Protein AF-A0AAD9XF67-F1 (afdb_monomer_lite)

Radius of gyration: 20.15 Å; chains: 1; bounding box: 40×32×67 Å

InterPro domains:
  IPR001580 Calreticulin/calnexin [PTHR11073] (5-72)
  IPR013320 Concanavalin A-like lectin/glucanase domain superfamily [SSF49899] (14-73)

Secondary structure (DSSP, 8-state):
-HHHHHHHHHHHHT-----------TTGGGTEEEP-TTTTTT-B--EEEE--SS-SSTT--EEEE-STT-B--EEE--TTEEEE--SSSSPEEEE-

pLDDT: mean 80.18, std 11.97, range [48.81, 93.12]

Structure (mmCIF, N/CA/C/O backbone):
data_AF-A0AAD9XF67-F1
#
_entry.id   AF-A0AAD9XF67-F1
#
loop_
_atom_site.group_PDB
_atom_site.id
_atom_site.type_symbol
_atom_site.label_atom_id
_atom_site.label_alt_id
_atom_site.label_comp_id
_atom_site.label_asym_id
_atom_site.label_entity_id
_atom_site.label_seq_id
_atom_site.pdbx_PDB_ins_code
_atom_site.Cartn_x
_atom_site.Cartn_y
_atom_site.Cartn_z
_atom_site.occupancy
_atom_site.B_iso_or_equiv
_atom_site.auth_seq_id
_atom_site.auth_comp_id
_atom_site.auth_asym_id
_atom_site.auth_atom_id
_atom_site.pdbx_PDB_model_num
ATOM 1 N N . MET A 1 1 ? -5.363 14.464 44.275 1.00 75.88 1 MET A N 1
ATOM 2 C CA . MET A 1 1 ? -6.668 14.016 43.746 1.00 75.88 1 MET A CA 1
ATOM 3 C C . MET A 1 1 ? -6.924 14.561 42.338 1.00 75.88 1 MET A C 1
ATOM 5 O O . MET A 1 1 ? -6.935 13.758 41.421 1.00 75.88 1 MET A O 1
ATOM 9 N N . LEU A 1 2 ? -6.980 15.885 42.110 1.00 82.88 2 LEU A N 1
ATOM 10 C CA . LEU A 1 2 ? -7.209 16.470 40.768 1.00 82.88 2 LEU A CA 1
ATOM 11 C C . LEU A 1 2 ? -6.177 16.054 39.696 1.00 82.88 2 LEU A C 1
ATOM 13 O O . LEU A 1 2 ? -6.549 15.720 38.5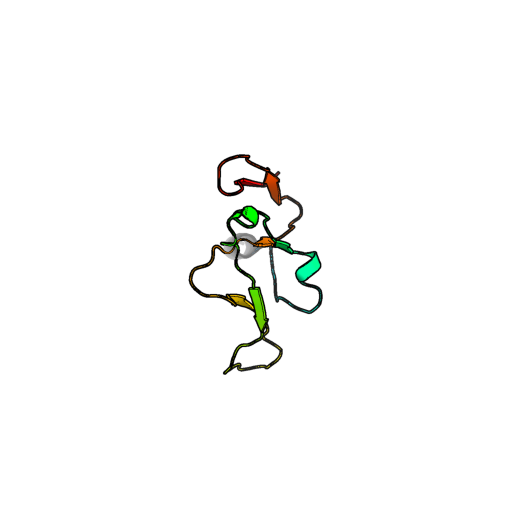80 1.00 82.88 2 LEU A O 1
ATOM 17 N N . ARG A 1 3 ? -4.884 15.997 40.041 1.00 80.25 3 ARG A N 1
ATOM 18 C CA . ARG A 1 3 ? -3.829 15.531 39.117 1.00 80.25 3 ARG A CA 1
ATOM 19 C C . ARG A 1 3 ? -4.019 14.088 38.637 1.00 80.25 3 ARG A C 1
ATOM 21 O O . ARG A 1 3 ? -3.719 13.797 37.490 1.00 80.25 3 ARG A O 1
ATOM 28 N N . LEU A 1 4 ? -4.509 13.202 39.506 1.00 83.69 4 LEU A N 1
ATOM 29 C CA . LEU A 1 4 ? -4.742 11.799 39.158 1.00 83.69 4 LEU A CA 1
ATOM 30 C C . LEU A 1 4 ? -5.923 11.678 38.187 1.00 83.69 4 LEU A C 1
ATOM 32 O O . LEU A 1 4 ? -5.832 10.956 37.206 1.00 83.69 4 LEU A O 1
ATOM 36 N N . LEU A 1 5 ? -6.984 12.456 38.426 1.00 83.81 5 LEU A N 1
ATOM 37 C CA . LEU A 1 5 ? -8.147 12.539 37.541 1.00 83.81 5 LEU A CA 1
ATOM 38 C C . LEU A 1 5 ? -7.748 13.013 36.136 1.00 83.81 5 LEU A C 1
ATOM 40 O O . LEU A 1 5 ? -8.142 12.411 35.147 1.00 83.81 5 LEU A O 1
ATOM 44 N N . VAL A 1 6 ? -6.918 14.057 36.056 1.00 86.75 6 VAL A N 1
ATOM 45 C CA . VAL A 1 6 ? -6.431 14.590 34.777 1.00 86.75 6 VAL A CA 1
ATOM 46 C C . VAL A 1 6 ? -5.629 13.536 34.005 1.00 86.75 6 VAL A C 1
ATOM 48 O O . VAL A 1 6 ? -5.856 13.368 32.815 1.00 86.75 6 VAL A O 1
ATOM 51 N N . LEU A 1 7 ? -4.745 12.781 34.668 1.00 85.06 7 LEU A N 1
ATOM 52 C CA . LEU A 1 7 ? -3.970 11.716 34.015 1.00 85.06 7 LEU A CA 1
ATOM 53 C C . LEU A 1 7 ? -4.852 10.582 33.472 1.00 85.06 7 LEU A C 1
ATOM 55 O O . LEU A 1 7 ? -4.589 10.095 32.379 1.00 85.06 7 LEU A O 1
ATOM 59 N N . VAL A 1 8 ? -5.908 10.196 34.194 1.00 85.44 8 VAL A N 1
ATOM 60 C CA . VAL A 1 8 ? -6.855 9.162 33.738 1.00 85.44 8 VAL A CA 1
ATOM 61 C C . VAL A 1 8 ? -7.620 9.617 32.491 1.00 85.44 8 VAL A C 1
ATOM 63 O O . VAL A 1 8 ? -7.745 8.844 31.547 1.00 85.44 8 VAL A O 1
ATOM 66 N N . LEU A 1 9 ? -8.040 10.885 32.430 1.00 84.31 9 LEU A N 1
ATOM 67 C CA . LEU A 1 9 ? -8.732 11.445 31.260 1.00 84.31 9 LEU A CA 1
ATOM 68 C C . LEU A 1 9 ? -7.855 11.470 29.997 1.00 84.31 9 LEU A C 1
ATOM 70 O O . LEU A 1 9 ? -8.359 11.292 28.892 1.00 84.31 9 LEU A O 1
ATOM 74 N N . PHE A 1 10 ? -6.541 11.668 30.139 1.00 79.44 10 PHE A N 1
ATOM 75 C CA . PHE A 1 10 ? -5.619 11.642 28.997 1.00 79.44 10 PHE A CA 1
ATOM 76 C C . PHE A 1 10 ? -5.349 10.230 28.460 1.00 79.44 10 PHE A C 1
ATOM 78 O O . PHE A 1 10 ? -5.052 10.090 27.275 1.00 79.44 10 PHE A O 1
ATOM 85 N N . LEU A 1 11 ? -5.466 9.188 29.292 1.00 79.88 11 LEU A N 1
ATOM 86 C CA . LEU A 1 11 ? -5.245 7.804 28.859 1.00 79.88 11 LEU A CA 1
ATOM 87 C C . LEU A 1 11 ? -6.335 7.325 27.893 1.00 79.88 11 LEU A C 1
ATOM 89 O O . LEU A 1 11 ? -6.016 6.659 26.910 1.00 79.88 11 LEU A O 1
ATOM 93 N N . GLU A 1 12 ? -7.592 7.713 28.104 1.00 76.44 12 GLU A N 1
ATOM 94 C CA . GLU A 1 12 ? -8.692 7.326 27.208 1.00 76.44 12 GLU A CA 1
ATOM 95 C C . GLU A 1 12 ? -8.546 7.924 25.802 1.00 76.44 12 GLU A C 1
ATOM 97 O O . GLU A 1 12 ? -8.820 7.253 24.811 1.00 76.44 12 GLU A O 1
ATOM 102 N N . ILE A 1 13 ? -8.027 9.153 25.696 1.00 79.06 13 ILE A N 1
ATOM 103 C CA . ILE A 1 13 ? -7.811 9.842 24.409 1.00 79.06 13 ILE A CA 1
ATOM 104 C C . ILE A 1 13 ? -6.667 9.193 23.606 1.00 79.06 13 ILE A C 1
ATOM 106 O O . ILE A 1 13 ? -6.569 9.377 22.395 1.00 79.06 13 ILE A O 1
ATOM 110 N N . SER A 1 14 ? -5.801 8.417 24.263 1.00 79.88 14 SER A N 1
ATOM 111 C CA . SER A 1 14 ? -4.672 7.737 23.619 1.00 79.88 14 SER A CA 1
ATOM 112 C C . SER A 1 14 ? -5.007 6.356 23.040 1.00 79.88 14 SER A C 1
ATOM 114 O O . SER A 1 14 ? -4.141 5.732 22.426 1.00 79.88 14 SER A O 1
ATOM 116 N N . VAL A 1 15 ? -6.243 5.870 23.207 1.00 83.75 15 VAL A N 1
ATOM 117 C CA . VAL A 1 15 ? -6.668 4.580 22.648 1.00 83.75 15 VAL A CA 1
ATOM 118 C C . VAL A 1 15 ? -6.991 4.743 21.164 1.00 83.75 15 VAL A C 1
ATOM 120 O O . VAL A 1 15 ? -7.822 5.561 20.780 1.00 83.75 15 VAL A O 1
ATOM 123 N N . SER A 1 16 ? -6.352 3.929 20.325 1.00 84.44 16 SER A N 1
ATOM 124 C CA . SER A 1 16 ? -6.633 3.847 18.892 1.00 84.44 16 SER A CA 1
ATOM 125 C C . SER A 1 16 ? -6.903 2.400 18.511 1.00 84.44 16 SER A C 1
ATOM 127 O O . SER A 1 16 ? -6.121 1.510 18.840 1.00 84.44 16 SER A O 1
ATOM 129 N N . GLU A 1 17 ? -7.990 2.173 17.783 1.00 86.62 17 GLU A N 1
ATOM 130 C CA . GLU A 1 17 ? -8.303 0.877 17.187 1.00 86.62 17 GLU A CA 1
ATOM 131 C C . GLU A 1 17 ? -7.685 0.777 15.787 1.00 86.62 17 GLU A C 1
ATOM 133 O O . GLU A 1 17 ? -7.763 1.717 14.990 1.00 86.62 17 GLU A O 1
ATOM 138 N N . ILE A 1 18 ? -7.06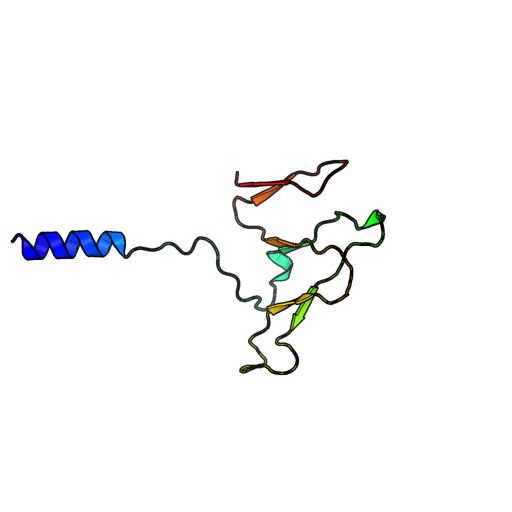9 -0.365 15.474 1.00 85.62 18 ILE A N 1
ATOM 139 C CA . ILE A 1 18 ? -6.594 -0.669 14.122 1.00 85.62 18 ILE A CA 1
ATOM 140 C C . ILE A 1 18 ? -7.770 -1.255 13.345 1.00 85.62 18 ILE A C 1
ATOM 142 O O . ILE A 1 18 ? -8.060 -2.444 13.430 1.00 85.62 18 ILE A O 1
ATOM 146 N N . ILE A 1 19 ? -8.453 -0.401 12.586 1.00 83.62 19 ILE A N 1
ATOM 147 C CA . ILE A 1 19 ? -9.617 -0.801 11.782 1.00 83.62 19 ILE A CA 1
ATOM 148 C C . ILE A 1 19 ? -9.235 -1.523 10.483 1.00 83.62 19 ILE A C 1
ATOM 150 O O . ILE A 1 19 ? -10.073 -2.190 9.889 1.00 83.62 19 ILE A O 1
ATOM 154 N N . PHE A 1 20 ? -7.993 -1.365 10.018 1.00 84.00 20 PHE A N 1
ATOM 155 C CA . PHE A 1 20 ? -7.450 -2.060 8.853 1.00 84.00 20 PHE A CA 1
ATOM 156 C C . PHE A 1 20 ? -5.923 -1.955 8.845 1.00 84.00 20 PHE A C 1
ATOM 158 O O . PHE A 1 20 ? -5.371 -0.866 8.999 1.00 84.00 20 PHE A O 1
ATOM 165 N N . GLU A 1 21 ? -5.252 -3.074 8.599 1.00 87.94 21 GLU A N 1
ATOM 166 C CA . GLU A 1 21 ? -3.811 -3.142 8.375 1.00 87.94 21 GLU A CA 1
ATOM 167 C C . GLU A 1 21 ? -3.542 -4.161 7.265 1.00 87.94 21 GLU A C 1
ATOM 169 O O . GLU A 1 21 ? -4.096 -5.261 7.267 1.00 87.94 21 GLU A O 1
ATOM 174 N N . GLU A 1 22 ? -2.697 -3.803 6.302 1.00 88.88 22 GLU A N 1
ATOM 175 C CA . GLU A 1 22 ? -2.261 -4.714 5.250 1.00 88.88 22 GLU A CA 1
ATOM 176 C C . GLU A 1 22 ? -0.761 -4.559 5.042 1.00 88.88 22 GLU A C 1
ATOM 178 O O . GLU A 1 22 ? -0.267 -3.477 4.729 1.00 88.88 22 GLU A O 1
ATOM 183 N N . ARG A 1 23 ? -0.057 -5.679 5.198 1.00 91.31 23 ARG A N 1
ATOM 184 C CA . ARG A 1 23 ? 1.393 -5.786 5.016 1.00 91.31 23 ARG A CA 1
ATOM 185 C C . ARG A 1 23 ? 1.774 -6.490 3.717 1.00 91.31 23 ARG A C 1
ATOM 187 O O . ARG A 1 23 ? 2.947 -6.619 3.417 1.00 91.31 23 ARG A O 1
ATOM 194 N N . PHE A 1 24 ? 0.777 -6.940 2.955 1.00 89.75 24 PHE A N 1
ATOM 195 C CA . PHE A 1 24 ? 0.923 -7.645 1.684 1.00 89.75 24 PHE A CA 1
ATOM 196 C C . PHE A 1 24 ? 1.721 -8.948 1.762 1.00 89.75 24 PHE A C 1
ATOM 198 O O . PHE A 1 24 ? 2.143 -9.466 0.741 1.00 89.75 24 PHE A O 1
ATOM 205 N N . GLU A 1 25 ? 1.814 -9.549 2.945 1.00 90.62 25 GLU A N 1
ATOM 206 C CA . GLU A 1 25 ? 2.394 -10.878 3.132 1.00 90.62 25 GLU A CA 1
ATOM 207 C C . GLU A 1 25 ? 1.749 -11.932 2.212 1.00 90.62 25 GLU A C 1
ATOM 209 O O . GLU A 1 25 ? 0.659 -11.744 1.642 1.00 90.62 25 GLU A O 1
ATOM 214 N N . ASP A 1 26 ? 2.396 -13.090 2.109 1.00 87.94 26 ASP A N 1
ATOM 215 C CA . ASP A 1 26 ? 1.905 -14.200 1.299 1.00 87.94 26 ASP A CA 1
ATOM 216 C C . ASP A 1 26 ? 0.419 -14.513 1.566 1.00 87.94 26 ASP A C 1
ATOM 218 O O . ASP A 1 26 ? -0.090 -14.491 2.689 1.00 87.94 26 ASP A O 1
ATOM 222 N N . GLY A 1 27 ? -0.322 -14.762 0.484 1.00 87.00 27 GLY A N 1
ATOM 223 C CA . GLY A 1 27 ? -1.769 -14.982 0.543 1.00 87.00 27 GLY A CA 1
ATOM 224 C C . GLY A 1 27 ? -2.633 -13.713 0.524 1.00 87.00 27 GLY A C 1
ATOM 225 O O . GLY A 1 27 ? -3.862 -13.835 0.578 1.00 87.00 27 GLY A O 1
ATOM 226 N N . TRP A 1 28 ? -2.050 -12.515 0.359 1.00 87.44 28 TRP A N 1
ATOM 227 C CA . TRP A 1 28 ? -2.795 -11.248 0.232 1.00 87.44 28 TRP A CA 1
ATOM 228 C C . TRP A 1 28 ? -3.909 -11.284 -0.824 1.00 87.44 28 TRP A C 1
ATOM 230 O O . TRP A 1 28 ? -4.976 -10.714 -0.619 1.00 87.44 28 TRP A O 1
ATOM 240 N N . HIS A 1 29 ? -3.738 -12.032 -1.918 1.00 86.06 29 HIS A N 1
ATOM 241 C CA . HIS A 1 29 ? -4.757 -12.187 -2.964 1.00 86.06 29 HIS A CA 1
ATOM 242 C C . HIS A 1 29 ? -6.127 -12.654 -2.446 1.00 86.06 29 HIS A C 1
ATOM 244 O O . HIS A 1 29 ? -7.148 -12.336 -3.050 1.00 86.06 29 HIS A O 1
ATOM 250 N N . SER A 1 30 ? -6.180 -13.399 -1.340 1.00 87.69 30 SER A N 1
ATOM 251 C CA . SER A 1 30 ? -7.449 -13.842 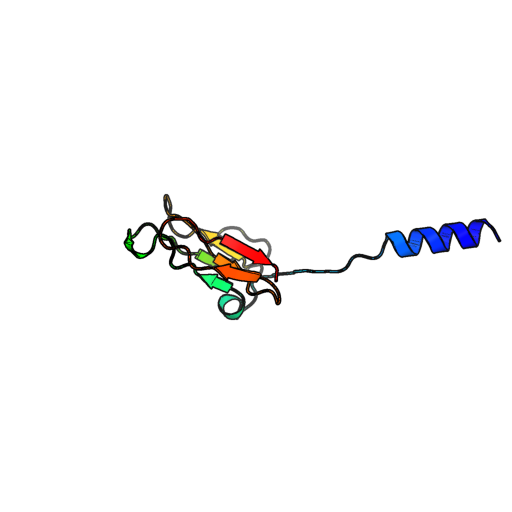-0.746 1.00 87.69 30 SER A CA 1
ATOM 252 C C . SER A 1 30 ? -8.262 -12.676 -0.163 1.00 87.69 30 SER A C 1
ATOM 254 O O . SER A 1 30 ? -9.494 -12.659 -0.292 1.00 87.69 30 SER A O 1
ATOM 256 N N . ARG A 1 31 ? -7.558 -11.681 0.397 1.00 87.44 31 ARG A N 1
ATOM 257 C CA . ARG A 1 31 ? -8.093 -10.477 1.046 1.00 87.44 31 ARG A CA 1
ATOM 258 C C . ARG A 1 31 ? -8.465 -9.382 0.054 1.00 87.44 31 ARG A C 1
ATOM 260 O O . ARG A 1 31 ? -9.172 -8.462 0.431 1.00 87.44 31 ARG A O 1
ATOM 267 N N . TRP A 1 32 ? -8.045 -9.474 -1.207 1.00 85.94 32 TRP A N 1
ATOM 268 C CA . TRP A 1 32 ? -8.294 -8.438 -2.211 1.00 85.94 32 TRP A CA 1
ATOM 269 C C . TRP A 1 32 ? -9.112 -8.966 -3.396 1.00 85.94 32 TRP A C 1
ATOM 271 O O . TRP A 1 32 ? -8.855 -10.039 -3.934 1.00 85.94 32 TRP A O 1
ATOM 281 N N . VAL A 1 33 ? -10.109 -8.201 -3.838 1.00 85.69 33 VAL A N 1
ATOM 282 C CA . VAL A 1 33 ? -10.866 -8.437 -5.075 1.00 85.69 33 VAL A CA 1
ATOM 283 C C . VAL A 1 33 ? -10.315 -7.541 -6.169 1.00 85.69 33 VAL A C 1
ATOM 285 O O . VAL A 1 33 ? -10.258 -6.320 -6.017 1.00 85.69 33 VAL A O 1
ATOM 288 N N . LYS A 1 34 ? -9.966 -8.135 -7.310 1.00 82.44 34 LYS A N 1
ATOM 289 C CA . LYS A 1 34 ? -9.721 -7.382 -8.539 1.00 82.44 34 LYS A CA 1
ATOM 290 C C . LYS A 1 34 ? -11.055 -7.014 -9.181 1.00 82.44 34 LYS A C 1
ATOM 292 O O . LYS A 1 34 ? -11.871 -7.890 -9.450 1.00 82.44 34 LYS A O 1
ATOM 297 N N . SER A 1 35 ? -11.259 -5.731 -9.459 1.00 79.19 35 SER A N 1
ATOM 298 C CA . SER A 1 35 ? -12.464 -5.269 -10.141 1.00 79.19 35 SER A CA 1
ATOM 299 C C . SER A 1 35 ? -12.481 -5.696 -11.612 1.00 79.19 35 SER A C 1
ATOM 301 O O . SER A 1 35 ? -11.476 -5.591 -12.316 1.00 79.19 35 SER A O 1
ATOM 303 N N . ASP A 1 36 ? -13.654 -6.108 -12.097 1.00 78.81 36 ASP A N 1
ATOM 304 C CA . ASP A 1 36 ? -13.913 -6.356 -13.524 1.00 78.81 36 ASP A CA 1
ATOM 305 C C . ASP A 1 36 ? -14.139 -5.064 -14.330 1.00 78.81 36 ASP A C 1
ATOM 307 O O . ASP A 1 36 ? -14.321 -5.097 -15.551 1.00 78.81 36 ASP A O 1
ATOM 311 N N . TRP A 1 37 ? -14.149 -3.906 -13.668 1.00 75.12 37 TRP A N 1
ATOM 312 C CA . TRP A 1 37 ? -14.343 -2.624 -14.332 1.00 75.12 37 TRP A CA 1
ATOM 313 C C . TRP A 1 37 ? -13.236 -2.369 -15.367 1.00 75.12 37 TRP A C 1
ATOM 315 O O . TRP A 1 37 ? -12.056 -2.597 -15.110 1.00 75.12 37 TRP A O 1
ATOM 325 N N . LYS A 1 38 ? -13.625 -1.932 -16.573 1.00 80.69 38 LYS A N 1
ATOM 326 C CA . LYS A 1 38 ? -12.744 -1.730 -17.744 1.00 80.69 38 LYS A CA 1
ATOM 327 C C . LYS A 1 38 ? -12.030 -2.984 -18.276 1.00 80.69 38 LYS A C 1
ATOM 329 O O . LYS A 1 38 ? -11.215 -2.863 -19.196 1.00 80.69 38 LYS A O 1
ATOM 334 N N . ARG A 1 39 ? -12.371 -4.186 -17.788 1.00 81.00 39 ARG A N 1
ATOM 335 C CA . ARG A 1 39 ? -11.840 -5.458 -18.312 1.00 81.00 39 ARG A CA 1
ATOM 336 C C . ARG A 1 39 ? -12.261 -5.694 -19.762 1.00 81.00 39 ARG A C 1
ATOM 338 O O . ARG A 1 39 ? -11.413 -6.023 -20.583 1.00 81.00 39 ARG A O 1
ATOM 345 N N . ALA A 1 40 ? -13.534 -5.460 -20.085 1.00 82.44 40 ALA A N 1
ATOM 346 C CA . ALA A 1 40 ? -14.069 -5.637 -21.440 1.00 82.44 40 ALA A CA 1
ATOM 347 C C . ALA A 1 40 ? -13.433 -4.686 -22.475 1.00 82.44 40 ALA A C 1
ATOM 349 O O . ALA A 1 40 ? -13.263 -5.057 -23.628 1.00 82.44 40 ALA A O 1
ATOM 350 N N . GLU A 1 41 ? -13.021 -3.485 -22.055 1.00 86.88 41 GLU A N 1
ATOM 351 C CA . GLU A 1 41 ? -12.338 -2.500 -22.912 1.00 86.88 41 GLU A CA 1
ATOM 352 C C . GLU A 1 41 ? -10.827 -2.771 -23.056 1.00 86.88 41 GLU A C 1
ATOM 354 O O . GLU A 1 41 ? -10.118 -1.982 -23.679 1.00 86.88 41 GLU A O 1
ATOM 359 N N . GLY A 1 42 ? -10.292 -3.820 -22.416 1.00 83.81 42 GLY A N 1
ATOM 360 C CA . GLY A 1 42 ? -8.852 -4.105 -22.389 1.00 83.81 42 GLY A CA 1
ATOM 361 C C . GLY A 1 42 ? -8.018 -3.038 -21.664 1.00 83.81 42 GLY A C 1
ATOM 362 O O . GLY A 1 42 ? -6.794 -2.991 -21.804 1.00 83.81 42 GLY A O 1
ATOM 363 N N . LYS A 1 43 ? -8.662 -2.152 -20.895 1.00 86.38 43 LYS A N 1
ATOM 364 C CA . LYS A 1 43 ? -8.031 -1.020 -20.194 1.00 86.38 43 LYS A CA 1
ATOM 365 C C . LYS A 1 43 ? -7.777 -1.290 -18.712 1.00 86.38 43 LYS A C 1
ATOM 367 O O . LYS A 1 43 ? -7.183 -0.439 -18.054 1.00 86.38 43 LYS A O 1
ATOM 372 N N . ALA A 1 44 ? -8.195 -2.445 -18.197 1.00 85.62 44 ALA A N 1
ATOM 373 C CA . ALA A 1 44 ? -7.884 -2.876 -16.840 1.00 85.62 44 ALA A CA 1
ATOM 374 C C . ALA A 1 44 ? -6.396 -3.238 -16.706 1.00 85.62 44 ALA A C 1
ATOM 376 O O . ALA A 1 44 ? -5.861 -4.022 -17.491 1.00 85.62 44 ALA A O 1
ATOM 377 N N . GLY A 1 45 ? -5.736 -2.662 -15.707 1.00 86.06 45 GLY A N 1
ATOM 378 C CA . GLY A 1 45 ? -4.344 -2.940 -15.380 1.00 86.06 45 GLY A CA 1
ATOM 379 C C . GLY A 1 45 ? -4.185 -4.158 -14.474 1.00 86.06 45 GLY A C 1
ATOM 380 O O . GLY A 1 45 ? -5.147 -4.836 -14.087 1.00 86.06 45 GLY A O 1
ATOM 381 N N . SER A 1 46 ? -2.939 -4.442 -14.122 1.00 86.25 46 SER A N 1
ATOM 382 C CA . SER A 1 46 ? -2.580 -5.451 -13.133 1.00 86.25 46 SER A CA 1
ATOM 383 C C . SER A 1 46 ? -1.602 -4.879 -12.123 1.00 86.25 46 SER A C 1
ATOM 385 O O . SER A 1 46 ? -0.829 -3.965 -12.413 1.00 86.25 46 SER A O 1
ATOM 387 N N . PHE A 1 47 ? -1.642 -5.467 -10.940 1.00 88.50 47 PHE A N 1
ATOM 388 C CA . PHE A 1 47 ? -0.701 -5.203 -9.874 1.00 88.50 47 PHE A CA 1
ATOM 389 C C . PHE A 1 47 ? 0.329 -6.327 -9.787 1.00 88.50 47 PHE A C 1
ATOM 391 O O . PHE A 1 47 ? 0.023 -7.480 -10.097 1.00 88.50 47 PHE A O 1
ATOM 398 N N . LYS A 1 48 ? 1.538 -5.978 -9.360 1.00 91.38 48 LYS A N 1
ATOM 399 C CA . LYS A 1 48 ? 2.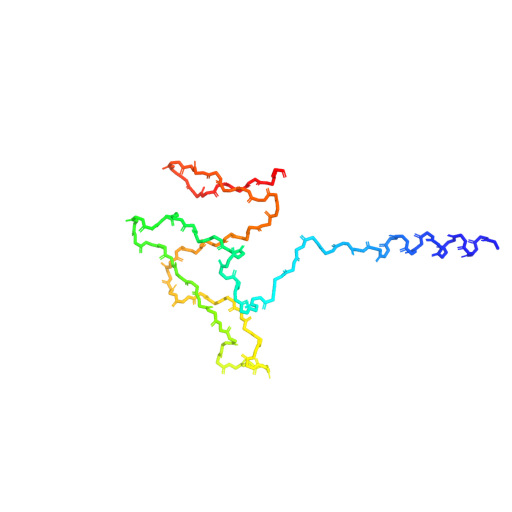635 -6.891 -9.058 1.00 91.38 48 LYS A CA 1
ATOM 400 C C . LYS A 1 48 ? 2.919 -6.838 -7.560 1.00 91.38 48 LYS A C 1
ATOM 402 O O . LYS A 1 48 ? 2.953 -5.754 -6.989 1.00 91.38 48 LYS A O 1
ATOM 407 N N . HIS A 1 49 ? 3.167 -8.000 -6.967 1.00 92.75 49 HIS A N 1
ATOM 408 C CA . HIS A 1 49 ? 3.646 -8.120 -5.597 1.00 92.75 49 HIS A CA 1
ATOM 409 C C . HIS A 1 49 ? 5.184 -8.077 -5.582 1.00 92.75 49 HIS A C 1
ATOM 411 O O . HIS A 1 49 ? 5.824 -8.965 -6.150 1.00 92.75 49 HIS A O 1
ATOM 417 N N . THR A 1 50 ? 5.792 -7.006 -5.063 1.00 93.12 50 THR A N 1
ATOM 418 C CA . THR A 1 50 ? 7.252 -6.802 -5.136 1.00 93.12 50 THR A CA 1
ATOM 419 C C . THR A 1 50 ? 7.742 -5.738 -4.153 1.00 93.12 50 THR A C 1
ATOM 421 O O . THR A 1 50 ? 7.017 -4.790 -3.872 1.00 93.12 50 THR A O 1
ATOM 424 N N . ALA A 1 51 ? 8.988 -5.865 -3.686 1.00 93.00 51 ALA A N 1
ATOM 425 C CA . ALA A 1 51 ? 9.689 -4.839 -2.906 1.00 93.00 51 ALA A CA 1
ATOM 426 C C . ALA A 1 51 ? 10.359 -3.755 -3.787 1.00 93.00 51 ALA A C 1
ATOM 428 O O . ALA A 1 51 ? 10.908 -2.773 -3.299 1.00 93.00 51 ALA A O 1
ATOM 429 N N . GLY A 1 52 ? 10.306 -3.906 -5.117 1.00 91.88 52 GLY A N 1
ATOM 430 C CA . GLY A 1 52 ? 10.951 -2.993 -6.061 1.00 91.88 52 GLY A CA 1
ATOM 431 C C . GLY A 1 52 ? 12.430 -3.313 -6.302 1.00 91.88 52 GLY A C 1
ATOM 432 O O . GLY A 1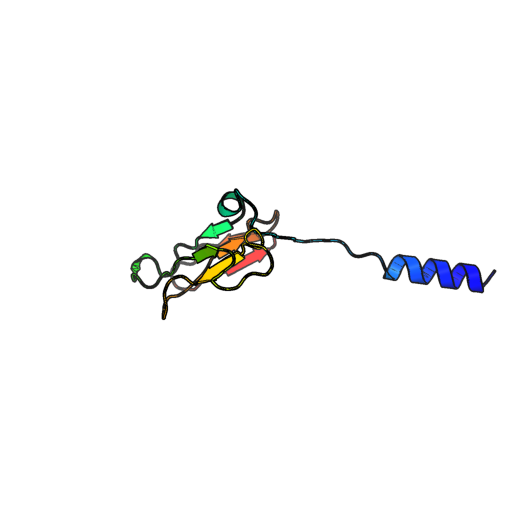 52 ? 12.931 -4.371 -5.934 1.00 91.88 52 GLY A O 1
ATOM 433 N N . LYS A 1 53 ? 13.126 -2.415 -7.013 1.00 92.69 53 LYS A N 1
ATOM 434 C CA . LYS A 1 53 ? 14.540 -2.608 -7.392 1.00 92.69 53 LYS A CA 1
ATOM 435 C C . LYS A 1 53 ? 15.514 -2.294 -6.249 1.00 92.69 53 LYS A C 1
ATOM 437 O O . LYS A 1 53 ? 16.605 -2.849 -6.218 1.00 92.69 53 LYS A O 1
ATOM 442 N N . TRP A 1 54 ? 15.127 -1.387 -5.359 1.00 91.50 54 TRP A N 1
ATOM 443 C CA . TRP A 1 54 ? 15.965 -0.875 -4.279 1.00 91.50 54 TRP A CA 1
ATOM 444 C C . TRP A 1 54 ? 15.143 -0.898 -2.991 1.00 91.50 54 TRP A C 1
ATOM 446 O O . TRP A 1 54 ? 14.501 0.095 -2.658 1.00 91.50 54 TRP A O 1
ATOM 456 N N . SER A 1 55 ? 15.100 -2.050 -2.324 1.00 89.62 55 SER A N 1
ATOM 457 C CA . SER A 1 55 ? 14.414 -2.205 -1.040 1.00 89.62 55 SER A CA 1
ATOM 458 C C . SER A 1 55 ? 15.416 -2.266 0.113 1.00 89.62 55 SER A C 1
ATOM 460 O O . SER A 1 55 ? 16.565 -2.668 -0.080 1.00 89.62 55 SER A O 1
ATOM 462 N N . GLY A 1 56 ? 14.989 -1.817 1.299 1.00 91.75 56 GLY A N 1
ATOM 463 C CA . GLY A 1 56 ? 15.757 -1.983 2.538 1.00 91.75 56 GLY A CA 1
ATOM 464 C C . GLY A 1 56 ? 15.761 -3.443 2.992 1.00 91.75 56 GLY A C 1
ATOM 465 O O . GLY A 1 56 ? 16.816 -3.967 3.341 1.00 91.75 56 GLY A O 1
ATOM 466 N N . ASP A 1 57 ? 14.605 -4.101 2.878 1.00 91.19 57 ASP A N 1
ATOM 467 C CA . ASP A 1 57 ? 14.424 -5.541 3.038 1.00 91.19 57 ASP A CA 1
ATOM 468 C C . ASP A 1 57 ? 13.766 -6.133 1.765 1.00 91.19 57 ASP A C 1
ATOM 470 O O . ASP A 1 57 ? 12.810 -5.558 1.232 1.00 91.19 57 ASP A O 1
ATOM 474 N N . PRO A 1 58 ? 14.264 -7.242 1.188 1.00 89.94 58 PRO A N 1
ATOM 475 C CA . PRO A 1 58 ? 13.588 -7.957 0.099 1.00 89.94 58 PRO A CA 1
ATOM 476 C C . PRO A 1 58 ? 12.167 -8.443 0.428 1.00 89.94 58 PRO A C 1
ATOM 478 O O . PRO A 1 58 ? 11.377 -8.683 -0.497 1.00 89.94 58 PRO A O 1
ATOM 481 N N . ASP A 1 59 ? 11.848 -8.593 1.712 1.00 88.69 59 ASP A N 1
ATOM 482 C CA . ASP A 1 59 ? 10.537 -9.014 2.194 1.00 88.69 59 ASP A CA 1
ATOM 483 C C . ASP A 1 59 ? 9.565 -7.857 2.448 1.00 88.69 59 ASP A C 1
ATOM 485 O O . ASP A 1 59 ? 8.375 -8.120 2.610 1.00 88.69 59 ASP A O 1
ATOM 489 N N . ASP A 1 60 ? 10.001 -6.597 2.310 1.00 89.56 60 ASP A N 1
ATOM 490 C CA . ASP A 1 60 ? 9.133 -5.406 2.287 1.00 89.56 60 ASP A CA 1
ATOM 491 C C . ASP A 1 60 ? 8.345 -5.315 0.968 1.00 89.56 60 ASP A C 1
ATOM 493 O O . ASP A 1 60 ? 8.419 -4.350 0.196 1.00 89.56 60 ASP A O 1
ATOM 497 N N . LYS A 1 61 ? 7.618 -6.380 0.642 1.00 92.50 61 LYS A N 1
ATOM 498 C CA . LYS A 1 61 ? 6.855 -6.484 -0.588 1.00 92.50 61 LYS A CA 1
ATOM 499 C C . LYS A 1 61 ? 5.560 -5.698 -0.442 1.00 92.50 61 LYS A C 1
ATOM 501 O O . LYS A 1 61 ? 4.865 -5.752 0.563 1.00 92.50 61 LYS A O 1
ATOM 506 N N . GLY A 1 62 ? 5.219 -4.974 -1.497 1.00 91.38 62 GLY A N 1
ATOM 507 C CA . GLY A 1 62 ? 3.961 -4.256 -1.597 1.00 91.38 62 GLY A CA 1
ATOM 508 C C . GLY A 1 62 ? 3.320 -4.459 -2.956 1.00 91.38 62 GLY A C 1
ATOM 509 O O . GLY A 1 62 ? 3.729 -5.300 -3.765 1.00 91.38 62 GLY A O 1
ATOM 510 N N . ILE A 1 63 ? 2.303 -3.649 -3.220 1.00 91.88 63 ILE A N 1
ATOM 511 C CA . ILE A 1 63 ? 1.561 -3.680 -4.470 1.00 91.88 63 ILE A CA 1
ATOM 512 C C . ILE A 1 63 ? 2.024 -2.559 -5.392 1.00 91.88 63 ILE A C 1
ATOM 514 O O . ILE A 1 63 ? 1.805 -1.380 -5.132 1.00 91.88 63 ILE A O 1
ATOM 518 N N . GLN A 1 64 ? 2.631 -2.948 -6.511 1.00 91.31 64 GLN A N 1
ATOM 519 C CA . GLN A 1 64 ? 3.112 -2.037 -7.541 1.00 91.31 64 GLN A CA 1
ATOM 520 C C . GLN A 1 64 ? 2.260 -2.139 -8.808 1.00 91.31 64 GLN A C 1
ATOM 522 O O . GLN A 1 64 ? 1.837 -3.219 -9.219 1.00 91.31 64 GLN A O 1
ATOM 527 N N . THR A 1 65 ? 2.038 -1.013 -9.477 1.00 89.94 65 THR A N 1
ATOM 528 C CA . THR A 1 65 ? 1.392 -0.963 -10.791 1.00 89.94 65 THR A CA 1
ATOM 529 C C . THR A 1 65 ? 2.297 -1.589 -11.856 1.00 89.94 65 THR A C 1
ATOM 531 O O . THR A 1 65 ? 3.452 -1.191 -11.991 1.00 89.94 65 THR A O 1
ATOM 534 N N . ALA A 1 66 ? 1.802 -2.575 -12.609 1.00 87.81 66 ALA A N 1
ATOM 535 C CA . ALA A 1 66 ? 2.639 -3.326 -13.553 1.00 87.81 66 ALA A CA 1
ATOM 536 C C . ALA A 1 66 ? 2.628 -2.775 -14.988 1.00 87.81 66 ALA A C 1
ATOM 538 O O . ALA A 1 66 ? 3.530 -3.085 -15.761 1.00 87.81 66 ALA A O 1
ATOM 539 N N . VAL A 1 67 ? 1.590 -2.024 -15.368 1.00 87.38 67 VAL A N 1
ATOM 540 C CA . VAL A 1 67 ? 1.380 -1.562 -16.746 1.00 87.38 67 VAL A CA 1
ATOM 541 C C . VAL A 1 67 ? 0.975 -0.095 -16.740 1.00 87.38 67 VAL A C 1
ATOM 543 O O . VAL A 1 67 ? 0.022 0.279 -16.052 1.00 87.38 67 VAL A O 1
ATOM 546 N N . ASP A 1 68 ? 1.664 0.701 -17.551 1.00 82.75 68 ASP A N 1
ATOM 547 C CA . ASP A 1 68 ? 1.385 2.124 -17.719 1.00 82.75 68 ASP A CA 1
ATOM 548 C C . ASP A 1 68 ? 0.075 2.363 -18.483 1.00 82.75 68 ASP A C 1
ATOM 550 O O . ASP A 1 68 ? -0.371 1.541 -19.288 1.00 82.75 68 ASP A O 1
ATOM 554 N N . ALA A 1 69 ? -0.552 3.518 -18.239 1.00 84.00 69 ALA A N 1
ATOM 555 C CA . ALA A 1 69 ? -1.773 3.962 -18.922 1.00 84.00 69 ALA A CA 1
ATOM 556 C C . ALA A 1 69 ? -2.956 2.965 -18.851 1.00 84.00 69 ALA A C 1
ATOM 558 O O . ALA A 1 69 ? -3.763 2.849 -19.780 1.00 84.00 69 ALA A O 1
ATOM 559 N N . LYS A 1 70 ? -3.090 2.247 -17.729 1.00 86.50 70 LYS A N 1
ATOM 560 C CA . LYS A 1 70 ? -4.223 1.357 -17.436 1.00 86.50 70 LYS A CA 1
ATOM 561 C C . LYS A 1 70 ? -4.987 1.807 -16.192 1.00 86.50 70 LYS A C 1
ATOM 563 O O . LYS A 1 70 ? -4.429 2.417 -15.287 1.00 86.50 70 LYS A O 1
ATOM 568 N N . HIS A 1 71 ? -6.270 1.458 -16.134 1.00 83.69 71 HIS A N 1
ATOM 569 C CA . HIS A 1 71 ? -7.113 1.693 -14.962 1.00 83.69 71 HIS A CA 1
ATOM 570 C C . HIS A 1 71 ? -6.883 0.579 -13.945 1.00 83.69 71 HIS A C 1
ATOM 572 O O . HIS A 1 71 ? -6.996 -0.603 -14.278 1.00 83.69 71 HIS A O 1
ATOM 578 N N . LEU A 1 72 ? -6.580 0.946 -12.705 1.00 81.25 72 LEU A N 1
ATOM 579 C CA . LEU A 1 72 ? -6.282 0.011 -11.628 1.00 81.25 72 LEU A CA 1
ATOM 580 C C . LEU A 1 72 ? -7.355 0.105 -10.550 1.00 81.25 72 LEU A C 1
ATOM 582 O O . LEU A 1 72 ? -7.668 1.190 -10.074 1.00 81.25 72 LEU A O 1
ATOM 586 N N . CYS A 1 73 ? -7.940 -1.035 -10.190 1.00 82.12 73 CYS A N 1
ATOM 587 C CA . CYS A 1 73 ? -9.009 -1.090 -9.200 1.00 82.12 73 CYS A CA 1
ATOM 588 C C . CYS A 1 73 ? -8.977 -2.442 -8.482 1.00 82.12 73 CYS A C 1
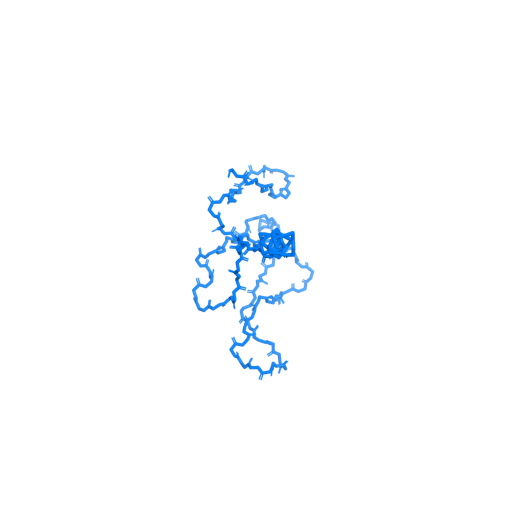ATOM 590 O O . CYS A 1 73 ? -9.413 -3.462 -9.022 1.00 82.12 73 CYS A O 1
ATOM 592 N N . HIS A 1 74 ? -8.400 -2.440 -7.283 1.00 80.00 74 HIS A N 1
ATOM 593 C CA . HIS A 1 74 ? -8.389 -3.555 -6.343 1.00 80.00 74 HIS A CA 1
ATOM 594 C C . HIS A 1 74 ? -9.038 -3.089 -5.041 1.00 80.00 74 HIS A C 1
ATOM 596 O O . HIS A 1 74 ? -8.874 -1.935 -4.654 1.00 80.00 74 HIS A O 1
ATOM 602 N N . ILE A 1 75 ? -9.792 -3.975 -4.399 1.00 80.88 75 ILE A N 1
ATOM 603 C CA . ILE A 1 75 ? -10.602 -3.656 -3.221 1.00 80.88 75 ILE A CA 1
ATOM 604 C C . ILE A 1 75 ? -10.280 -4.665 -2.134 1.00 80.88 75 ILE A C 1
ATOM 606 O O . ILE A 1 75 ? -10.335 -5.865 -2.398 1.00 80.88 75 ILE A O 1
ATOM 610 N N . CYS A 1 76 ? -9.960 -4.208 -0.929 1.00 78.88 76 CYS A N 1
ATOM 611 C CA . CYS A 1 76 ? -9.832 -5.100 0.212 1.00 78.88 76 CYS A CA 1
ATOM 612 C C . CYS A 1 76 ? -11.223 -5.575 0.663 1.00 78.88 76 CYS A C 1
ATOM 614 O O . CYS A 1 76 ? -12.173 -4.801 0.773 1.00 78.88 76 CYS A O 1
ATOM 616 N N . LYS A 1 77 ? -11.344 -6.878 0.903 1.00 74.56 77 LYS A N 1
ATOM 617 C CA . LYS A 1 77 ? -12.497 -7.523 1.525 1.00 74.56 77 LYS A CA 1
ATOM 618 C C . LYS A 1 77 ? -12.365 -7.340 3.030 1.00 74.56 77 LYS A C 1
ATOM 620 O O . LYS A 1 77 ? -11.997 -8.274 3.735 1.00 74.56 77 LYS A O 1
ATOM 625 N N . ASP A 1 78 ? -12.581 -6.127 3.509 1.00 71.62 78 ASP A N 1
ATOM 626 C CA . ASP A 1 78 ? -12.858 -5.958 4.929 1.00 71.62 78 ASP A CA 1
ATOM 627 C C . ASP A 1 78 ? -14.339 -6.273 5.195 1.00 71.62 78 ASP A C 1
ATOM 629 O O . ASP A 1 78 ? -15.184 -6.179 4.301 1.00 71.62 78 ASP A O 1
ATOM 633 N N . SER A 1 79 ? -14.637 -6.661 6.429 1.00 54.09 79 SER A N 1
ATOM 634 C CA . SER A 1 79 ? -15.884 -7.241 6.935 1.00 54.09 79 SER A CA 1
ATOM 635 C C . SER A 1 79 ? -17.148 -6.420 6.630 1.00 54.09 79 SER A C 1
ATOM 637 O O . SER A 1 79 ? -18.249 -6.954 6.725 1.00 54.09 79 SER A O 1
ATOM 639 N N . GLY A 1 80 ? -17.009 -5.152 6.226 1.00 60.06 80 GLY A N 1
ATOM 640 C CA . GLY A 1 80 ? -18.118 -4.275 5.838 1.00 60.06 80 GLY A CA 1
ATOM 641 C C . GLY A 1 80 ? -18.110 -3.787 4.385 1.00 60.06 80 GLY A C 1
ATOM 642 O O . GLY A 1 80 ? -19.089 -3.182 3.969 1.00 60.06 80 GLY A O 1
ATOM 643 N N . VAL A 1 81 ? -17.062 -4.003 3.579 1.00 60.94 81 VAL A N 1
ATOM 644 C CA . VAL A 1 81 ? -16.973 -3.392 2.234 1.00 60.94 81 VAL A CA 1
ATOM 645 C C . VAL A 1 81 ? -17.539 -4.330 1.169 1.00 60.94 81 VAL A C 1
ATOM 647 O O . VAL A 1 81 ? -16.919 -5.327 0.802 1.00 60.94 81 VAL A O 1
ATOM 650 N N . GLN A 1 82 ? -18.712 -3.990 0.630 1.00 59.53 82 GLN A N 1
ATOM 651 C CA . GLN A 1 82 ? -19.331 -4.716 -0.484 1.00 59.53 82 GLN A CA 1
ATOM 652 C C . GLN A 1 82 ? -19.218 -3.911 -1.787 1.00 59.53 82 GLN A C 1
ATOM 654 O O . GLN A 1 82 ? -19.386 -2.690 -1.817 1.00 59.53 82 GLN A O 1
ATOM 659 N N . GLN A 1 83 ? -18.924 -4.603 -2.892 1.00 59.78 83 GLN A N 1
ATOM 660 C CA . GLN A 1 83 ? -18.889 -4.004 -4.226 1.00 59.78 83 GLN A CA 1
ATOM 661 C C . GLN A 1 83 ? -20.277 -4.093 -4.871 1.00 59.78 83 GLN A C 1
ATOM 663 O O . GLN A 1 83 ? -20.711 -5.185 -5.243 1.00 59.78 83 GLN A O 1
ATOM 668 N N . GLN A 1 84 ? -20.951 -2.958 -5.096 1.00 57.03 84 GLN A N 1
ATOM 669 C CA . GLN A 1 84 ? -22.145 -2.946 -5.948 1.00 57.03 84 GLN A CA 1
ATOM 670 C C . GLN A 1 84 ? -21.728 -2.915 -7.417 1.00 57.03 84 GLN A C 1
ATOM 672 O O . GLN A 1 84 ? -21.006 -2.022 -7.871 1.00 57.03 84 GLN A O 1
ATOM 677 N N . ARG A 1 85 ? -22.221 -3.885 -8.192 1.00 57.75 85 ARG A N 1
ATOM 678 C CA . ARG A 1 85 ? -22.130 -3.866 -9.656 1.00 57.75 85 ARG A CA 1
ATOM 679 C C . ARG A 1 85 ? -23.034 -2.750 -10.184 1.00 57.75 85 ARG A C 1
ATOM 681 O O . ARG A 1 85 ? -24.252 -2.849 -10.087 1.00 57.75 85 ARG A O 1
ATOM 688 N N . GLN A 1 86 ? -22.441 -1.710 -10.765 1.00 57.03 86 GLN A N 1
ATOM 689 C CA . GLN A 1 86 ? -23.161 -0.732 -11.581 1.00 57.03 86 GLN A CA 1
ATOM 690 C C . GLN A 1 86 ? -22.901 -1.012 -13.064 1.00 57.03 86 GLN A C 1
ATOM 692 O O . GLN A 1 86 ? -21.768 -1.283 -13.457 1.00 57.03 86 GLN A O 1
ATOM 697 N N . ASN A 1 87 ? -23.947 -0.948 -13.893 1.00 50.03 87 ASN A N 1
ATOM 698 C CA . ASN A 1 87 ? -23.872 -1.336 -15.306 1.00 50.03 87 ASN A CA 1
ATOM 699 C C . ASN A 1 87 ? -23.108 -0.331 -16.197 1.00 50.03 87 ASN A C 1
ATOM 701 O O . ASN A 1 87 ? -22.685 -0.710 -17.284 1.00 50.03 87 ASN A O 1
ATOM 705 N N . LEU A 1 88 ? -22.927 0.931 -15.774 1.00 54.38 88 LEU A N 1
ATOM 706 C CA . LEU A 1 88 ? -22.405 2.013 -16.634 1.00 54.38 88 LEU A CA 1
ATOM 707 C C . LEU A 1 88 ? -21.412 2.979 -15.948 1.00 54.38 88 LEU A C 1
ATOM 709 O O . LEU A 1 88 ? -21.159 4.066 -16.460 1.00 54.38 88 LEU A O 1
ATOM 713 N N . GLY A 1 89 ? -20.801 2.599 -14.821 1.00 62.06 89 GLY A N 1
ATOM 714 C CA . GLY A 1 89 ? -19.890 3.475 -14.071 1.00 62.06 89 GLY A CA 1
ATOM 715 C C . GLY A 1 89 ? -18.750 2.728 -13.373 1.00 62.06 89 GLY A C 1
ATOM 716 O O . GLY A 1 89 ? -18.737 1.494 -13.373 1.00 62.06 89 GLY A O 1
ATOM 717 N N . PRO A 1 90 ? -17.756 3.446 -12.813 1.00 62.53 90 PRO A N 1
ATOM 718 C CA . PRO A 1 90 ? -16.840 2.846 -11.851 1.00 62.53 90 PRO A CA 1
ATOM 719 C C . PRO A 1 90 ? -17.634 2.210 -10.700 1.00 62.53 90 PRO A C 1
ATOM 721 O O . PRO A 1 90 ? -18.687 2.727 -10.325 1.00 62.53 90 PRO A O 1
ATOM 724 N N . PRO A 1 91 ? -17.172 1.073 -10.158 1.00 64.50 91 PRO A N 1
ATOM 725 C CA . PRO A 1 91 ? -17.855 0.409 -9.057 1.00 64.50 91 PRO A CA 1
ATOM 726 C C . PRO A 1 91 ? -17.973 1.343 -7.851 1.00 64.50 91 PRO A C 1
ATOM 728 O O . PRO A 1 91 ? -17.022 2.046 -7.511 1.00 64.50 91 PRO A O 1
ATOM 731 N N . VAL A 1 92 ? -19.138 1.317 -7.206 1.00 62.88 92 VAL A N 1
ATOM 732 C CA . VAL A 1 92 ? -19.390 2.049 -5.962 1.00 62.88 92 VAL A CA 1
ATOM 733 C C . VAL A 1 92 ? -19.240 1.082 -4.796 1.00 62.88 92 VAL A C 1
ATOM 735 O O . VAL A 1 92 ? -19.784 -0.026 -4.815 1.00 62.88 92 VAL A O 1
ATOM 738 N N . PHE A 1 93 ? -18.468 1.509 -3.802 1.00 62.81 93 PHE A N 1
ATOM 739 C CA . PHE A 1 93 ? -18.185 0.750 -2.592 1.00 62.81 93 PHE A CA 1
ATOM 740 C C . PHE A 1 93 ? -18.960 1.359 -1.441 1.00 62.81 93 PHE A C 1
ATOM 742 O O . PHE A 1 93 ? -18.896 2.567 -1.219 1.00 62.81 93 PHE A O 1
ATOM 749 N N . TYR A 1 94 ? -19.689 0.518 -0.724 1.00 50.91 94 TYR A N 1
ATOM 750 C CA . TYR A 1 94 ? -20.403 0.905 0.479 1.00 50.91 94 TYR A CA 1
ATOM 751 C C . TYR A 1 94 ? -19.899 0.051 1.637 1.00 50.91 94 TYR A C 1
ATOM 753 O O . TYR A 1 94 ? -19.646 -1.147 1.480 1.00 50.91 94 TYR A O 1
ATOM 761 N N . LYS A 1 95 ? -19.715 0.710 2.782 1.00 48.81 95 LYS A N 1
ATOM 762 C CA . LYS A 1 95 ? -19.533 0.045 4.066 1.00 48.81 95 LYS A CA 1
ATOM 763 C C . LYS A 1 95 ? -20.939 -0.280 4.577 1.00 48.81 95 LYS A C 1
ATOM 765 O O . LYS A 1 95 ? -21.714 0.652 4.784 1.00 48.81 95 LYS A O 1
ATOM 770 N N . VAL A 1 96 ? -21.288 -1.563 4.641 1.00 49.12 96 VAL A N 1
ATOM 771 C CA . VAL A 1 96 ? -22.517 -2.059 5.283 1.00 49.12 96 VAL A CA 1
ATOM 772 C C . VAL A 1 96 ? -22.317 -2.056 6.789 1.00 49.12 96 VAL A C 1
ATOM 774 O O . VAL A 1 96 ? -21.206 -2.446 7.218 1.00 49.12 96 VAL A O 1
#

Organism: NCBI:txid168575

Foldseek 3Di:
DVVVVVVVVVVVVPDDDCQDDDQPPPPCVVQKDWDCPCVVVVQAWDWDFFCDDDHPDRSSTDTDTDDPRGDGDMDGPDVFWDWDDDPPDDIDIDGD

Sequence (96 aa):
MLRLLVLVLFLEISVSEIIFEERFEDGWHSRWVKSDWKRAEGKAGSFKHTAGKWSGDPDDKGIQTAVDAKHLCHICKDSGVQQQRQNLGPPVFYKV